Protein AF-A0A151S255-F1 (afdb_monomer_lite)

Radius of gyration: 23.54 Å; chains: 1; bounding box: 53×30×57 Å

Secondary structure (DSSP, 8-state):
--B--EEE-S-HHHHHHHHHHHHHHHHTT-BGGGGTT-EEE-HHHHHHHHHHHHHHTTHHHHHHHHHHHHHHHTSHHHHHHHHHT-

pLDDT: mean 92.11, std 4.47, range [74.5, 98.19]

Structure (mmCIF, N/CA/C/O backbone):
data_AF-A0A151S255-F1
#
_entry.id   AF-A0A151S255-F1
#
loop_
_atom_site.group_PDB
_atom_site.id
_atom_site.type_symbol
_atom_site.label_atom_id
_atom_site.label_alt_id
_atom_site.label_comp_id
_atom_site.label_asym_id
_atom_site.label_entity_id
_atom_site.label_seq_id
_atom_site.pdbx_PDB_ins_code
_atom_site.Cartn_x
_atom_site.Cartn_y
_atom_site.Cartn_z
_atom_site.occupancy
_atom_site.B_iso_or_equiv
_atom_site.auth_seq_id
_atom_site.auth_comp_id
_atom_site.auth_asym_id
_atom_site.auth_atom_id
_atom_site.pdbx_PDB_model_num
ATOM 1 N N . ARG A 1 1 ? 18.695 -17.358 -18.470 1.00 74.50 1 ARG A N 1
ATOM 2 C CA . ARG A 1 1 ? 17.361 -16.941 -17.964 1.00 74.50 1 ARG A CA 1
ATOM 3 C C . ARG A 1 1 ? 17.402 -15.424 -17.900 1.00 74.50 1 ARG A C 1
ATOM 5 O O . ARG A 1 1 ? 18.336 -14.941 -17.289 1.00 74.50 1 ARG A O 1
ATOM 12 N N . LYS A 1 2 ? 16.499 -14.697 -18.569 1.00 86.50 2 LYS A N 1
ATOM 13 C CA . LYS A 1 2 ? 16.489 -13.224 -18.545 1.00 86.50 2 LYS A CA 1
ATOM 14 C C . LYS A 1 2 ? 15.412 -12.714 -17.576 1.00 86.50 2 LYS A C 1
ATOM 16 O O . LYS A 1 2 ? 14.377 -13.362 -17.416 1.00 86.50 2 LYS A O 1
ATOM 21 N N . LEU A 1 3 ? 15.681 -11.603 -16.904 1.00 88.38 3 LEU A N 1
ATOM 22 C CA . LEU A 1 3 ? 14.799 -10.915 -15.974 1.00 88.38 3 LEU A CA 1
ATOM 23 C C . LEU A 1 3 ? 13.879 -9.965 -16.751 1.00 88.38 3 LEU A C 1
ATOM 25 O O . LEU A 1 3 ? 14.338 -9.191 -17.590 1.00 88.38 3 LEU A O 1
ATOM 29 N N . SER A 1 4 ? 12.573 -10.054 -16.488 1.00 90.75 4 SER A N 1
ATOM 30 C CA . SER A 1 4 ? 11.556 -9.242 -17.170 1.00 90.75 4 SER A CA 1
ATOM 31 C C . SER A 1 4 ? 11.184 -8.006 -16.363 1.00 90.75 4 SER A C 1
ATOM 33 O O . SER A 1 4 ? 11.341 -6.887 -16.840 1.00 90.75 4 SER A O 1
ATOM 35 N N . THR A 1 5 ? 10.699 -8.211 -15.139 1.00 91.56 5 THR A N 1
ATOM 36 C CA . THR A 1 5 ? 10.103 -7.156 -14.318 1.00 91.56 5 THR A CA 1
ATOM 37 C C . THR A 1 5 ? 10.322 -7.459 -12.843 1.00 91.56 5 THR A C 1
ATOM 39 O O . THR A 1 5 ? 10.221 -8.611 -12.421 1.00 91.56 5 THR A O 1
ATOM 42 N N . THR A 1 6 ? 10.563 -6.409 -12.070 1.00 90.00 6 THR A N 1
ATOM 43 C CA . THR A 1 6 ? 10.657 -6.408 -10.613 1.00 90.00 6 THR A CA 1
ATOM 44 C C . THR A 1 6 ? 9.594 -5.469 -10.052 1.00 90.00 6 THR A C 1
ATOM 46 O O . THR A 1 6 ? 9.350 -4.387 -10.593 1.00 90.00 6 THR A O 1
ATOM 49 N N . THR A 1 7 ? 8.960 -5.872 -8.953 1.00 91.50 7 THR A N 1
ATOM 50 C CA . THR A 1 7 ? 7.975 -5.051 -8.244 1.00 91.50 7 THR A CA 1
ATOM 51 C C . THR A 1 7 ? 8.551 -4.580 -6.919 1.00 91.50 7 THR A C 1
ATOM 53 O O . THR A 1 7 ? 8.972 -5.413 -6.121 1.00 91.50 7 THR A O 1
ATOM 56 N N . LEU A 1 8 ? 8.545 -3.268 -6.676 1.00 88.94 8 LEU A N 1
ATOM 57 C CA . LEU A 1 8 ? 8.971 -2.664 -5.406 1.00 88.94 8 LEU A CA 1
ATOM 58 C C . LEU A 1 8 ? 7.881 -1.740 -4.860 1.00 88.94 8 LEU A C 1
ATOM 60 O O . LEU A 1 8 ? 6.980 -1.321 -5.590 1.00 88.94 8 LEU A O 1
ATOM 64 N N . ASP A 1 9 ? 7.936 -1.434 -3.569 1.00 87.94 9 ASP A N 1
ATOM 65 C CA . ASP A 1 9 ? 7.067 -0.435 -2.953 1.00 87.94 9 ASP A CA 1
ATOM 66 C C . ASP A 1 9 ? 7.384 0.987 -3.452 1.00 87.94 9 ASP A C 1
ATOM 68 O O . ASP A 1 9 ? 8.376 1.231 -4.138 1.00 87.94 9 ASP A O 1
ATOM 72 N N . ASN A 1 10 ? 6.496 1.943 -3.168 1.00 82.00 10 ASN A N 1
ATOM 73 C CA . ASN A 1 10 ? 6.603 3.314 -3.677 1.00 82.00 10 ASN A CA 1
ATOM 74 C C . ASN A 1 10 ? 7.490 4.189 -2.771 1.00 82.00 10 ASN A C 1
ATOM 76 O O . ASN A 1 10 ? 7.079 5.268 -2.344 1.00 82.00 10 ASN A O 1
ATOM 80 N N . ALA A 1 11 ? 8.684 3.704 -2.438 1.00 84.94 11 ALA A N 1
ATOM 81 C CA . ALA A 1 11 ? 9.680 4.468 -1.699 1.00 84.94 11 ALA A CA 1
ATOM 82 C C . ALA A 1 11 ? 10.607 5.203 -2.676 1.00 84.94 11 ALA A C 1
ATOM 84 O O . ALA A 1 11 ? 11.079 4.622 -3.649 1.00 84.94 11 ALA A O 1
ATOM 85 N N . THR A 1 12 ? 10.921 6.468 -2.398 1.00 82.69 12 THR A N 1
ATOM 86 C CA . THR A 1 12 ? 11.816 7.283 -3.243 1.00 82.69 12 THR A CA 1
ATOM 87 C C . THR A 1 12 ? 13.222 6.691 -3.369 1.00 82.69 12 THR A C 1
ATOM 89 O O . THR A 1 12 ? 13.868 6.856 -4.399 1.00 82.69 12 THR A O 1
ATOM 92 N N . LEU A 1 13 ? 13.688 5.964 -2.348 1.00 84.31 13 LEU A N 1
ATOM 93 C CA . LEU A 1 13 ? 14.976 5.266 -2.373 1.00 84.31 13 LEU A CA 1
ATOM 94 C C . LEU A 1 13 ? 15.019 4.164 -3.448 1.00 84.31 13 LEU A C 1
ATOM 96 O O . LEU A 1 13 ? 16.050 3.967 -4.089 1.00 84.31 13 LEU A O 1
ATOM 100 N N . ASN A 1 14 ? 13.878 3.524 -3.721 1.00 86.81 14 ASN A N 1
ATOM 101 C CA . ASN A 1 14 ? 13.794 2.442 -4.698 1.00 86.81 14 ASN A CA 1
ATOM 102 C C . ASN A 1 14 ? 14.034 2.922 -6.130 1.00 86.81 14 ASN A C 1
ATOM 104 O O . ASN A 1 14 ? 14.494 2.139 -6.953 1.00 86.81 14 ASN A O 1
ATOM 108 N N . ASP A 1 15 ? 13.754 4.188 -6.450 1.00 85.94 15 ASP A N 1
ATOM 109 C CA . ASP A 1 15 ? 13.971 4.710 -7.804 1.00 85.94 15 ASP A CA 1
ATOM 110 C C . ASP A 1 15 ? 15.477 4.730 -8.158 1.00 85.94 15 ASP A C 1
ATOM 112 O O . ASP A 1 15 ? 15.871 4.434 -9.295 1.00 85.94 15 ASP A O 1
ATOM 116 N N . VAL A 1 16 ? 16.336 5.007 -7.167 1.00 88.62 16 VAL A N 1
ATOM 117 C CA . VAL A 1 16 ? 17.802 4.956 -7.309 1.00 88.62 16 VAL A CA 1
ATOM 118 C C . VAL A 1 16 ? 18.274 3.507 -7.432 1.00 88.62 16 VAL A C 1
ATOM 120 O O . VAL A 1 16 ? 19.015 3.174 -8.362 1.00 88.62 16 VAL A O 1
ATOM 123 N N . ASP A 1 17 ? 17.790 2.635 -6.549 1.00 87.69 17 ASP A N 1
ATOM 124 C CA . ASP A 1 17 ? 18.188 1.227 -6.505 1.00 87.69 17 ASP A CA 1
ATOM 125 C C . ASP A 1 17 ? 17.772 0.471 -7.776 1.00 87.69 17 ASP A C 1
ATOM 127 O O . ASP A 1 17 ? 18.573 -0.257 -8.364 1.00 87.69 17 ASP A O 1
ATOM 131 N N . VAL A 1 18 ? 16.555 0.697 -8.281 1.00 91.94 18 VAL A N 1
ATOM 132 C CA . VAL A 1 18 ? 16.064 0.123 -9.548 1.00 91.94 18 VAL A CA 1
ATOM 133 C C . VAL A 1 18 ? 16.963 0.501 -10.711 1.00 91.94 18 VAL A C 1
ATOM 135 O O . VAL A 1 18 ? 17.275 -0.347 -11.547 1.00 91.94 18 VAL A O 1
ATOM 138 N N . THR A 1 19 ? 17.378 1.765 -10.778 1.00 91.50 19 THR A N 1
ATOM 139 C CA . THR A 1 19 ? 18.241 2.255 -11.854 1.00 91.50 19 THR A CA 1
ATOM 140 C C . THR A 1 19 ? 19.610 1.580 -11.791 1.00 91.50 19 THR A C 1
ATOM 142 O O . THR A 1 19 ? 20.132 1.134 -12.815 1.00 91.50 19 THR A O 1
ATOM 145 N N . TYR A 1 20 ? 20.167 1.438 -10.586 1.00 93.12 20 TYR A N 1
ATOM 146 C CA . TYR A 1 20 ? 21.422 0.728 -10.357 1.00 93.12 20 TYR A CA 1
ATOM 147 C C . TYR A 1 20 ? 21.333 -0.748 -10.773 1.00 93.12 20 TYR A C 1
ATOM 149 O O . TYR A 1 20 ? 22.134 -1.206 -11.593 1.00 93.12 20 TYR A O 1
ATOM 157 N N . PHE A 1 21 ? 20.320 -1.478 -10.297 1.00 91.44 21 PHE A N 1
ATOM 158 C CA . PHE A 1 21 ? 20.123 -2.884 -10.653 1.00 91.44 21 PHE A CA 1
ATOM 159 C C . PHE A 1 21 ? 19.866 -3.071 -12.147 1.00 91.44 21 PHE A C 1
ATOM 161 O O . PHE A 1 21 ? 20.463 -3.955 -12.760 1.00 91.44 21 PHE A O 1
ATOM 168 N N . LYS A 1 22 ? 19.045 -2.213 -12.766 1.00 93.56 22 LYS A N 1
ATOM 169 C CA . LYS A 1 22 ? 18.797 -2.247 -14.213 1.00 93.56 22 LYS A CA 1
ATOM 170 C C . LYS A 1 22 ? 20.105 -2.136 -14.997 1.00 93.56 22 LYS A C 1
ATOM 172 O O . LYS A 1 22 ? 20.300 -2.885 -15.947 1.00 93.56 22 LYS A O 1
ATOM 177 N N . ASN A 1 23 ? 21.020 -1.258 -14.588 1.00 93.69 23 ASN A N 1
ATOM 178 C CA . ASN A 1 23 ? 22.311 -1.100 -15.259 1.00 93.69 23 ASN A CA 1
ATOM 179 C C . ASN A 1 23 ? 23.218 -2.331 -15.104 1.00 93.69 23 ASN A C 1
ATOM 181 O O . ASN A 1 23 ? 23.878 -2.708 -16.071 1.00 93.69 23 ASN A O 1
ATOM 185 N N . ILE A 1 24 ? 23.213 -2.985 -13.936 1.00 93.88 24 ILE A N 1
ATOM 186 C CA . ILE A 1 24 ? 23.942 -4.246 -13.718 1.00 93.88 24 ILE A CA 1
ATOM 187 C C . ILE A 1 24 ? 23.391 -5.349 -14.620 1.00 93.88 24 ILE A C 1
ATOM 189 O O . ILE A 1 24 ? 24.133 -5.970 -15.369 1.00 93.88 24 ILE A O 1
ATOM 193 N N . PHE A 1 25 ? 22.081 -5.591 -14.599 1.00 93.31 25 PHE A N 1
ATOM 194 C CA . PHE A 1 25 ? 21.505 -6.666 -15.409 1.00 93.31 25 PHE A CA 1
ATOM 195 C C . PHE A 1 25 ? 21.599 -6.377 -16.910 1.00 93.31 25 PHE A C 1
ATOM 197 O O . PHE A 1 25 ? 21.705 -7.306 -17.710 1.00 93.31 25 PHE A O 1
ATOM 204 N N . LYS A 1 26 ? 21.606 -5.097 -17.303 1.00 92.81 26 LYS A N 1
ATOM 205 C CA . LYS A 1 26 ? 21.838 -4.693 -18.689 1.00 92.81 26 LYS A CA 1
ATOM 206 C C . LYS A 1 26 ? 23.270 -4.985 -19.136 1.00 92.81 26 LYS A C 1
ATOM 208 O O . LYS A 1 26 ? 23.452 -5.473 -20.245 1.00 92.81 26 LYS A O 1
ATOM 213 N N . SER A 1 27 ? 24.278 -4.725 -18.297 1.00 93.62 27 SER A N 1
ATOM 214 C CA . SER A 1 27 ? 25.676 -5.032 -18.639 1.00 93.62 27 SER A CA 1
ATOM 215 C C . SER A 1 27 ? 25.954 -6.536 -18.723 1.00 93.62 27 SER A C 1
ATOM 217 O O . SER A 1 27 ? 26.872 -6.944 -19.430 1.00 93.62 27 SER A O 1
ATOM 219 N N . LEU A 1 28 ? 25.134 -7.351 -18.056 1.00 93.88 28 LEU A N 1
ATOM 220 C CA . LEU A 1 28 ? 25.185 -8.813 -18.101 1.00 93.88 28 LEU A CA 1
ATOM 221 C C . LEU A 1 28 ? 24.371 -9.438 -19.257 1.00 93.88 28 LEU A C 1
ATOM 223 O O . LEU A 1 28 ? 24.362 -10.657 -19.390 1.00 93.88 28 LEU A O 1
ATOM 227 N N . ASP A 1 29 ? 23.681 -8.640 -20.087 1.00 93.06 29 ASP A N 1
ATOM 228 C CA . ASP A 1 29 ? 22.696 -9.104 -21.091 1.00 93.06 29 ASP A CA 1
ATOM 229 C C . ASP A 1 29 ? 21.583 -10.007 -20.503 1.00 93.06 29 ASP A C 1
ATOM 231 O O . ASP A 1 29 ? 21.017 -10.898 -21.146 1.00 93.06 29 ASP A O 1
ATOM 235 N N . GLU A 1 30 ? 21.218 -9.767 -19.246 1.00 94.69 30 GLU A N 1
ATOM 236 C CA . GLU A 1 30 ? 20.230 -10.573 -18.530 1.00 94.69 30 GLU A CA 1
ATOM 237 C C . GLU A 1 30 ? 18.823 -9.968 -18.562 1.00 94.69 30 GLU A C 1
ATOM 239 O O . GLU A 1 30 ? 17.937 -10.488 -17.894 1.00 94.69 30 GLU A O 1
ATOM 244 N N . LEU A 1 31 ? 18.561 -8.912 -19.338 1.00 93.25 31 LEU A N 1
ATOM 245 C CA . LEU A 1 31 ? 17.251 -8.252 -19.386 1.00 93.25 31 LEU A CA 1
ATOM 246 C C . LEU A 1 31 ? 16.419 -8.645 -20.607 1.00 93.25 31 LEU A C 1
ATOM 248 O O . LEU A 1 31 ? 16.908 -8.732 -21.731 1.00 93.25 31 LEU A O 1
ATOM 252 N N . VAL A 1 32 ? 15.122 -8.845 -20.389 1.00 93.50 32 VAL A N 1
ATOM 253 C CA . VAL A 1 32 ? 14.133 -8.950 -21.468 1.00 93.50 32 VAL A CA 1
ATOM 254 C C . VAL A 1 32 ? 13.861 -7.548 -22.021 1.00 93.50 32 VAL A C 1
ATOM 256 O O . VAL A 1 32 ? 13.676 -6.615 -21.239 1.00 93.50 32 VAL A O 1
ATOM 259 N N . LEU A 1 33 ? 13.832 -7.398 -23.353 1.00 92.75 33 LEU A N 1
ATOM 260 C CA . LEU A 1 33 ? 13.562 -6.120 -24.040 1.00 92.75 33 LEU A CA 1
ATOM 261 C C . LEU A 1 33 ? 14.434 -4.958 -23.520 1.00 92.75 33 LEU A C 1
ATOM 263 O O . LEU A 1 33 ? 13.938 -3.863 -23.267 1.00 92.75 33 LEU A O 1
ATOM 267 N N . ASP A 1 34 ? 15.716 -5.220 -23.243 1.00 89.56 34 ASP A N 1
ATOM 268 C CA . ASP A 1 34 ? 16.665 -4.245 -22.677 1.00 89.56 34 ASP A CA 1
ATOM 269 C C . ASP A 1 34 ? 16.183 -3.539 -21.389 1.00 89.56 34 ASP A C 1
ATOM 271 O O . ASP A 1 34 ? 16.653 -2.455 -21.020 1.00 89.56 34 ASP A O 1
ATOM 275 N N . GLY A 1 35 ? 15.247 -4.170 -20.671 1.00 90.75 35 GLY A N 1
ATOM 276 C CA . GLY A 1 35 ? 14.675 -3.670 -19.428 1.00 90.75 35 GLY A CA 1
ATOM 277 C C . GLY A 1 35 ? 13.639 -2.562 -19.603 1.00 90.75 35 GLY A C 1
ATOM 278 O O . GLY A 1 35 ? 13.459 -1.775 -18.670 1.00 90.75 35 GLY A O 1
ATOM 279 N N . GLU A 1 36 ? 12.975 -2.460 -20.758 1.00 92.06 36 GLU A N 1
ATOM 280 C CA . GLU A 1 36 ? 11.889 -1.494 -21.005 1.00 92.06 36 GLU A CA 1
ATOM 281 C C . GLU A 1 36 ? 10.842 -1.508 -19.875 1.00 92.06 36 GLU A C 1
ATOM 283 O O . GLU A 1 36 ? 10.506 -0.459 -19.329 1.00 92.06 36 GLU A O 1
ATOM 288 N N . PHE A 1 37 ? 10.449 -2.704 -19.422 1.00 90.00 37 PHE A N 1
ATOM 289 C CA . PHE A 1 37 ? 9.458 -2.922 -18.357 1.00 90.00 37 PHE A CA 1
ATOM 290 C C . PHE A 1 37 ? 10.064 -3.500 -17.068 1.00 90.00 37 PHE A C 1
ATOM 292 O O . PHE A 1 37 ? 9.429 -4.282 -16.360 1.00 90.00 37 PHE A O 1
ATOM 299 N N . PHE A 1 38 ? 11.311 -3.133 -16.756 1.00 92.62 38 PHE A N 1
ATOM 300 C CA . PHE A 1 38 ? 12.060 -3.700 -15.629 1.00 92.62 38 PHE A CA 1
ATOM 301 C C . PHE A 1 38 ? 11.446 -3.412 -14.249 1.00 92.62 38 PHE A C 1
ATOM 303 O O . PHE A 1 38 ? 11.669 -4.180 -13.317 1.00 92.62 38 PHE A O 1
ATOM 310 N N . TYR A 1 39 ? 10.672 -2.336 -14.100 1.00 91.12 39 TYR A N 1
ATOM 311 C CA . TYR A 1 39 ? 10.161 -1.881 -12.807 1.00 91.12 39 TYR A CA 1
ATOM 312 C C . TYR A 1 39 ? 8.678 -1.535 -12.860 1.00 91.12 39 TYR A C 1
ATOM 314 O O . TYR A 1 39 ? 8.227 -0.794 -13.732 1.00 91.12 39 TYR A O 1
ATOM 322 N N . VAL A 1 40 ? 7.938 -2.052 -11.881 1.00 90.38 40 VAL A N 1
ATOM 323 C CA . VAL A 1 40 ? 6.538 -1.718 -11.618 1.00 90.38 40 VAL A CA 1
ATOM 324 C C . VAL A 1 40 ? 6.378 -1.411 -10.128 1.00 90.38 40 VAL A C 1
ATOM 326 O O . VAL A 1 40 ? 6.933 -2.104 -9.275 1.00 90.38 40 VAL A O 1
ATOM 329 N N . ARG A 1 41 ? 5.597 -0.382 -9.795 1.00 88.62 41 ARG A N 1
ATOM 330 C CA . ARG A 1 41 ? 5.262 -0.056 -8.401 1.00 88.62 41 ARG A CA 1
ATOM 331 C C . ARG A 1 41 ? 4.252 -1.050 -7.834 1.00 88.62 41 ARG A C 1
ATOM 333 O O . ARG A 1 41 ? 3.321 -1.468 -8.518 1.00 88.62 41 ARG A O 1
ATOM 340 N N . CYS A 1 42 ? 4.396 -1.390 -6.559 1.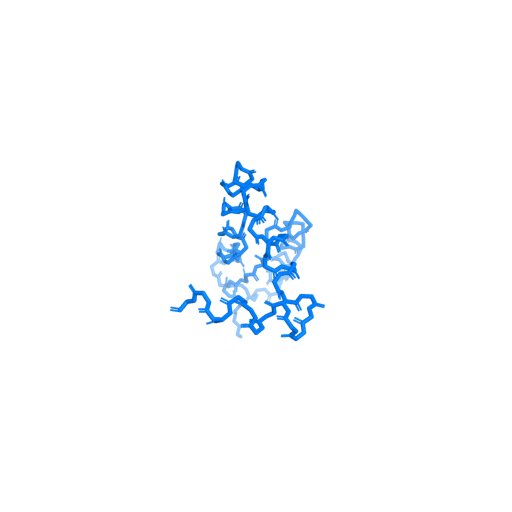00 90.06 42 CYS A N 1
ATOM 341 C CA . CYS A 1 42 ? 3.490 -2.288 -5.857 1.00 90.06 42 CYS A CA 1
ATOM 342 C C . CYS A 1 42 ? 2.079 -1.687 -5.756 1.00 90.06 42 CYS A C 1
ATOM 344 O O . CYS A 1 42 ? 1.866 -0.688 -5.064 1.00 90.06 42 CYS A O 1
ATOM 346 N N . CYS A 1 43 ? 1.098 -2.336 -6.391 1.00 89.19 43 CYS A N 1
ATOM 347 C CA . CYS A 1 43 ? -0.299 -1.898 -6.375 1.00 89.19 43 CYS A CA 1
ATOM 348 C C . CYS A 1 43 ? -0.867 -1.805 -4.955 1.00 89.19 43 CYS A C 1
ATOM 350 O O . CYS A 1 43 ? -1.575 -0.852 -4.653 1.00 89.19 43 CYS A O 1
ATOM 352 N N . ALA A 1 44 ? -0.527 -2.748 -4.068 1.00 87.50 44 ALA A N 1
ATOM 353 C CA . ALA A 1 44 ? -1.000 -2.729 -2.683 1.00 87.50 44 ALA A CA 1
ATOM 354 C C . ALA A 1 44 ? -0.551 -1.460 -1.942 1.00 87.50 44 ALA A C 1
ATOM 356 O O . ALA A 1 44 ? -1.330 -0.863 -1.206 1.00 87.50 44 ALA A O 1
ATOM 357 N N . HIS A 1 45 ? 0.682 -1.008 -2.182 1.00 85.44 45 HIS A N 1
ATOM 358 C CA . HIS A 1 45 ? 1.191 0.217 -1.577 1.00 85.44 45 HIS A CA 1
ATOM 359 C C . HIS A 1 45 ? 0.554 1.468 -2.198 1.00 85.44 45 HIS A C 1
ATOM 361 O O . HIS A 1 45 ? 0.170 2.376 -1.469 1.00 85.44 45 HIS A O 1
ATOM 367 N N . VAL A 1 46 ? 0.396 1.514 -3.526 1.00 88.00 46 VAL A N 1
ATOM 368 C CA . VAL A 1 46 ? -0.292 2.628 -4.210 1.00 88.00 46 VAL A CA 1
ATOM 369 C C . VAL A 1 46 ? -1.733 2.770 -3.712 1.00 88.00 46 VAL A C 1
ATOM 371 O O . VAL A 1 46 ? -2.166 3.878 -3.403 1.00 88.00 46 VAL A O 1
ATOM 374 N N . LEU A 1 47 ? -2.447 1.651 -3.560 1.00 90.19 47 LEU A N 1
ATOM 375 C CA . LEU A 1 47 ? -3.785 1.628 -2.971 1.00 90.19 47 LEU A CA 1
ATOM 376 C C . LEU A 1 47 ? -3.765 2.107 -1.521 1.00 90.19 47 LEU A C 1
ATOM 378 O O . LEU A 1 47 ? -4.602 2.916 -1.143 1.00 90.19 47 LEU A O 1
ATOM 382 N N . ASN A 1 48 ? -2.794 1.659 -0.721 1.00 89.12 48 ASN A N 1
ATOM 383 C CA . ASN A 1 48 ? -2.649 2.117 0.655 1.00 89.12 48 ASN A CA 1
ATOM 384 C C . ASN A 1 48 ? -2.429 3.636 0.733 1.00 89.12 48 ASN A C 1
ATOM 386 O O . ASN A 1 48 ? -3.012 4.272 1.601 1.00 89.12 48 ASN A O 1
ATOM 390 N N . LEU A 1 49 ? -1.632 4.230 -0.160 1.00 88.56 49 LEU A N 1
ATOM 391 C CA . LEU A 1 49 ? -1.451 5.683 -0.199 1.00 88.56 49 LEU A CA 1
ATOM 392 C C . LEU A 1 49 ? -2.768 6.402 -0.509 1.00 88.56 49 LEU A C 1
ATOM 394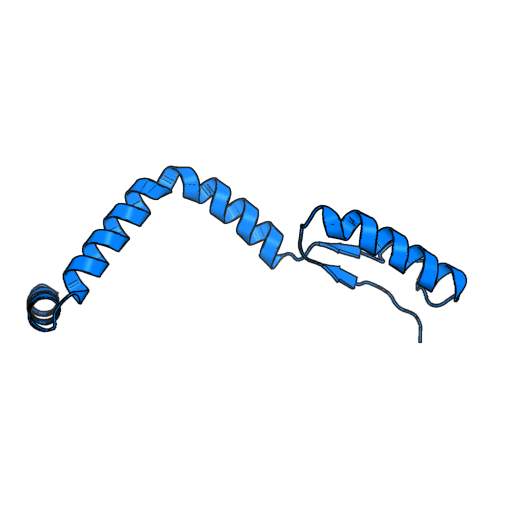 O O . LEU A 1 49 ? -3.167 7.256 0.273 1.00 88.56 49 LEU A O 1
ATOM 398 N N . GLY A 1 50 ? -3.467 6.019 -1.583 1.00 89.81 50 GLY A N 1
ATOM 399 C CA . GLY A 1 50 ? -4.741 6.649 -1.953 1.00 89.81 50 GLY A CA 1
ATOM 400 C C . GLY A 1 50 ? -5.797 6.524 -0.854 1.00 89.81 50 GLY A C 1
ATOM 401 O O . GLY A 1 50 ? -6.338 7.521 -0.395 1.00 89.81 50 GLY A O 1
ATOM 402 N N . VAL A 1 51 ? -6.003 5.305 -0.346 1.00 91.25 51 VAL A N 1
ATOM 403 C CA . VAL A 1 51 ? -6.972 5.047 0.727 1.00 91.25 51 VAL A CA 1
ATOM 404 C C . VAL A 1 51 ? -6.625 5.827 1.992 1.00 91.25 51 VAL A C 1
ATOM 406 O O . VAL A 1 51 ? -7.518 6.392 2.609 1.00 91.25 51 VAL A O 1
ATOM 409 N N . ASN A 1 52 ? -5.354 5.885 2.407 1.00 90.94 52 ASN A N 1
ATOM 410 C CA . ASN A 1 52 ? -5.006 6.643 3.609 1.00 90.94 52 ASN A CA 1
ATOM 411 C C . ASN A 1 52 ? -5.182 8.150 3.421 1.00 90.94 52 ASN A C 1
ATOM 413 O O . ASN A 1 52 ? -5.598 8.794 4.377 1.00 90.94 52 ASN A O 1
ATOM 417 N N . GLU A 1 53 ? -4.886 8.714 2.245 1.00 92.19 53 GLU A N 1
ATOM 418 C CA . GLU A 1 53 ? -5.166 10.129 1.966 1.00 92.19 53 GLU A CA 1
ATOM 419 C C . GLU A 1 53 ? -6.665 10.425 2.080 1.00 92.19 53 GLU A C 1
ATOM 421 O O . GLU A 1 53 ? -7.042 11.324 2.828 1.00 92.19 53 GLU A O 1
ATOM 426 N N . ASP A 1 54 ? -7.516 9.614 1.448 1.00 90.56 54 ASP A N 1
ATOM 427 C CA . ASP A 1 54 ? -8.972 9.794 1.504 1.00 90.56 54 ASP A CA 1
ATOM 428 C C . ASP A 1 54 ? -9.517 9.610 2.935 1.00 90.56 54 ASP A C 1
ATOM 430 O O . ASP A 1 54 ? -10.411 10.326 3.387 1.00 90.56 54 ASP A O 1
ATOM 434 N N . LEU A 1 55 ? -8.953 8.670 3.701 1.00 93.56 55 LEU A N 1
ATOM 435 C CA . LEU A 1 55 ? -9.354 8.427 5.088 1.00 93.56 55 LEU A CA 1
ATOM 436 C C . LEU A 1 55 ? -8.853 9.493 6.074 1.00 93.56 55 LEU A C 1
ATOM 438 O O . LEU A 1 55 ? -9.341 9.514 7.208 1.00 93.56 55 LEU A O 1
ATOM 442 N N . LYS A 1 56 ? -7.931 10.394 5.695 1.00 93.94 56 LYS A N 1
ATOM 443 C CA . LYS A 1 56 ? -7.476 11.478 6.591 1.00 93.94 56 LYS A CA 1
ATOM 444 C C . LYS A 1 56 ? -8.624 12.381 7.016 1.00 93.94 56 LYS A C 1
ATOM 446 O O . LYS A 1 56 ? -8.675 12.766 8.182 1.00 93.94 56 LYS A O 1
ATOM 451 N N . GLU A 1 57 ? -9.557 12.671 6.114 1.00 92.69 57 GLU A N 1
ATOM 452 C CA . GLU A 1 57 ? -10.740 13.489 6.415 1.00 92.69 57 GLU A CA 1
ATOM 453 C C . GLU A 1 57 ? -11.661 12.819 7.448 1.00 92.69 57 GLU A C 1
ATOM 455 O O . GLU A 1 57 ? -12.369 13.487 8.198 1.00 92.69 57 GLU A O 1
ATOM 460 N N . LEU A 1 58 ? -11.615 11.487 7.533 1.00 94.75 58 LEU A N 1
ATOM 461 C CA . LEU A 1 58 ? -12.417 10.677 8.448 1.00 94.75 58 LEU A CA 1
ATOM 462 C C . LEU A 1 58 ? -11.655 10.266 9.715 1.00 94.75 58 LEU A C 1
ATOM 464 O O . LEU A 1 58 ? -12.194 9.526 10.542 1.00 94.75 58 LEU A O 1
ATOM 468 N N . ASN A 1 59 ? -10.416 10.725 9.897 1.00 94.31 59 ASN A N 1
ATOM 469 C CA . ASN A 1 59 ? -9.532 10.219 10.944 1.00 94.31 59 ASN A CA 1
ATOM 470 C C . ASN A 1 59 ? -10.085 10.455 12.361 1.00 94.31 59 ASN A C 1
ATOM 472 O O . ASN A 1 59 ? -9.983 9.576 13.221 1.00 94.31 59 ASN A O 1
ATOM 476 N N . ASP A 1 60 ? -10.744 11.590 12.599 1.00 95.25 60 ASP A N 1
ATOM 477 C CA . ASP A 1 60 ? -11.375 11.895 13.890 1.00 95.25 60 ASP A CA 1
ATOM 478 C C . ASP A 1 60 ? -12.556 10.961 14.185 1.00 95.25 60 ASP A C 1
ATOM 480 O O . ASP A 1 60 ? -12.723 10.471 15.308 1.00 95.25 60 ASP A O 1
ATOM 484 N N . PHE A 1 61 ? -13.353 10.649 13.162 1.00 95.81 61 PHE A N 1
ATOM 485 C CA . PHE A 1 61 ? -14.471 9.717 13.273 1.00 95.81 61 PHE A CA 1
ATOM 486 C C . PHE A 1 61 ? -13.980 8.286 13.528 1.00 95.81 61 PHE A C 1
ATOM 488 O O . PHE A 1 61 ? -14.444 7.619 14.457 1.00 95.81 61 PHE A O 1
ATOM 495 N N . ILE A 1 62 ? -12.975 7.839 12.769 1.00 94.69 62 ILE A N 1
ATOM 496 C CA . ILE A 1 62 ? -12.319 6.537 12.953 1.00 94.69 62 ILE A CA 1
ATOM 497 C C . ILE A 1 62 ? -11.727 6.439 14.363 1.00 94.69 62 ILE A C 1
ATOM 499 O O . ILE A 1 62 ? -11.942 5.445 15.063 1.00 94.69 62 ILE A O 1
ATOM 503 N N . SER A 1 63 ? -11.036 7.485 14.818 1.00 96.19 63 SER A N 1
ATOM 504 C CA . SER A 1 63 ? -10.464 7.561 16.165 1.00 96.19 63 SER A CA 1
ATOM 505 C C . SER A 1 63 ? -11.539 7.480 17.246 1.00 96.19 63 SER A C 1
ATOM 507 O O . SER A 1 63 ? -11.364 6.774 18.241 1.00 96.19 63 SER A O 1
ATOM 509 N N . SER A 1 64 ? -12.683 8.131 17.035 1.00 97.50 64 SER A N 1
ATOM 510 C CA . SER A 1 64 ? -13.820 8.101 17.958 1.00 97.50 64 SER A CA 1
ATOM 511 C C . SER A 1 64 ? -14.414 6.696 18.085 1.00 97.50 64 SER A C 1
ATOM 513 O O . SER A 1 64 ? -14.571 6.197 19.203 1.00 97.50 64 SER A O 1
ATOM 515 N N . ILE A 1 65 ? -14.653 6.008 16.962 1.00 97.12 65 ILE A N 1
ATOM 516 C CA . ILE A 1 65 ? -15.107 4.607 16.958 1.00 97.12 65 ILE A CA 1
ATOM 517 C C . ILE A 1 65 ? -14.085 3.711 17.655 1.00 97.12 65 ILE A C 1
ATOM 519 O O . ILE A 1 65 ? -14.440 2.886 18.498 1.00 97.12 65 ILE A O 1
ATOM 523 N N . HIS A 1 66 ? -12.802 3.876 17.335 1.00 96.88 66 HIS A N 1
ATOM 524 C CA . HIS A 1 66 ? -11.751 3.057 17.918 1.00 96.88 66 HIS A CA 1
ATOM 525 C C . HIS A 1 66 ? -11.664 3.261 19.438 1.00 96.88 66 HIS A C 1
ATOM 527 O O . HIS A 1 66 ? -11.538 2.288 20.181 1.00 96.88 66 HIS A O 1
ATOM 533 N N . ASN A 1 67 ? -11.805 4.494 19.926 1.00 98.06 67 ASN A N 1
ATOM 534 C CA . ASN A 1 67 ? -11.841 4.791 21.357 1.00 98.06 67 ASN A CA 1
ATOM 535 C C . ASN A 1 67 ? -13.069 4.182 22.045 1.00 98.06 67 ASN A C 1
ATOM 537 O O . ASN A 1 67 ? -12.929 3.592 23.119 1.00 98.06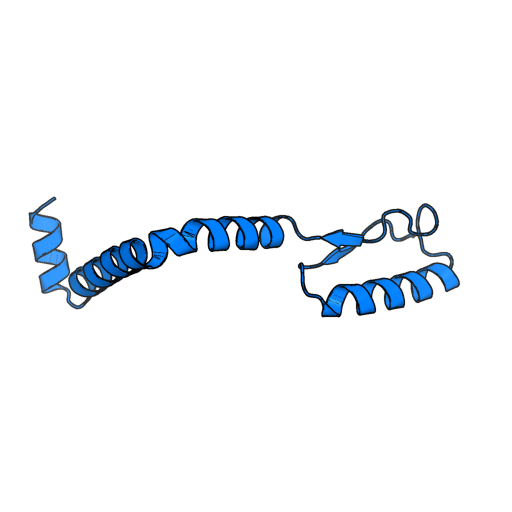 67 ASN A O 1
ATOM 541 N N . ALA A 1 68 ? -14.245 4.235 21.414 1.00 97.44 68 ALA A N 1
ATOM 542 C CA . ALA A 1 68 ? -15.443 3.569 21.921 1.00 97.44 68 ALA A CA 1
ATOM 543 C C . ALA A 1 68 ? -15.245 2.045 22.008 1.00 97.44 68 ALA A C 1
ATOM 545 O O . ALA A 1 68 ? -15.502 1.437 23.047 1.00 97.44 68 ALA A O 1
ATOM 546 N N . MET A 1 69 ? -14.691 1.422 20.965 1.00 97.06 69 MET A N 1
ATOM 547 C CA . MET A 1 69 ? -14.390 -0.012 20.959 1.00 97.06 69 MET A CA 1
ATOM 548 C C . MET A 1 69 ? -13.330 -0.394 21.996 1.00 97.06 69 MET A C 1
ATOM 550 O O . MET A 1 69 ? -13.472 -1.415 22.671 1.00 97.06 69 MET A O 1
ATOM 554 N N . LYS A 1 70 ? -12.286 0.427 22.172 1.00 98.00 70 LYS A N 1
ATOM 555 C CA . LYS A 1 70 ? -11.298 0.254 23.247 1.00 98.00 70 LYS A CA 1
ATOM 556 C C . LYS A 1 70 ? -11.968 0.304 24.616 1.00 98.00 70 LYS A C 1
ATOM 558 O O . LYS A 1 70 ? -11.687 -0.555 25.443 1.00 98.00 70 LYS A O 1
ATOM 563 N N . PHE A 1 71 ? -12.876 1.254 24.842 1.00 97.69 71 PHE A N 1
ATOM 564 C CA . PHE A 1 71 ? -13.635 1.358 26.087 1.00 97.69 71 PHE A CA 1
ATOM 565 C C . PHE A 1 71 ? -14.508 0.122 26.334 1.00 97.69 71 PHE A C 1
ATOM 567 O O . PHE A 1 71 ? -14.461 -0.448 27.424 1.00 97.69 71 PHE A O 1
ATOM 574 N N . VAL A 1 72 ? -15.259 -0.329 25.324 1.00 98.00 72 VAL A N 1
ATOM 575 C CA . VAL A 1 72 ? -16.106 -1.532 25.408 1.00 98.00 72 VAL A CA 1
ATOM 576 C C . VAL A 1 72 ? -15.273 -2.761 25.768 1.00 98.00 72 VAL A C 1
ATOM 578 O O . VAL A 1 72 ? -15.665 -3.557 26.619 1.00 98.00 72 VAL A O 1
ATOM 581 N N . ARG A 1 73 ? -14.097 -2.909 25.154 1.00 97.12 73 ARG A N 1
ATOM 582 C CA . ARG A 1 73 ? -13.222 -4.075 25.335 1.00 97.12 73 ARG A CA 1
ATOM 583 C C . ARG A 1 73 ? -12.279 -3.962 26.534 1.00 97.12 73 ARG A C 1
ATOM 585 O O . ARG A 1 73 ? -11.552 -4.914 26.800 1.00 97.12 73 ARG A O 1
ATOM 592 N N . SER A 1 74 ? -12.277 -2.847 27.266 1.00 97.94 74 SER A N 1
ATOM 593 C CA . SER A 1 74 ? -11.297 -2.612 28.334 1.00 97.94 74 SER A CA 1
ATOM 594 C C . SER A 1 74 ? -11.521 -3.470 29.585 1.00 97.94 74 SER A C 1
ATOM 596 O O . SER A 1 74 ? -10.650 -3.509 30.448 1.00 97.94 74 SER A O 1
ATOM 598 N N . SER A 1 75 ? -12.686 -4.109 29.740 1.00 98.19 75 SER A N 1
ATOM 599 C CA . SER A 1 75 ? -12.917 -5.101 30.794 1.00 98.19 75 SER A CA 1
ATOM 600 C C . SER A 1 75 ? -13.977 -6.134 30.394 1.00 98.19 75 SER A C 1
ATOM 602 O O . SER A 1 75 ? -14.871 -5.819 29.600 1.00 98.19 75 SER A O 1
ATOM 604 N N . PRO A 1 76 ? -13.940 -7.350 30.976 1.00 97.56 76 PRO A N 1
ATOM 605 C CA . PRO A 1 76 ? -14.962 -8.368 30.737 1.00 97.56 76 PRO A CA 1
ATOM 606 C C . PRO A 1 76 ? -16.379 -7.881 31.058 1.00 97.56 76 PRO A C 1
ATOM 608 O O . PRO A 1 76 ? -17.310 -8.189 30.323 1.00 97.56 76 PRO A O 1
ATOM 611 N N . GLN A 1 77 ? -16.544 -7.074 32.112 1.00 98.06 77 GLN A N 1
ATOM 612 C CA . GLN A 1 77 ? -17.845 -6.544 32.527 1.00 98.06 77 GLN A CA 1
ATOM 613 C C . GLN A 1 77 ? -18.406 -5.531 31.526 1.00 98.06 77 GLN A C 1
ATOM 615 O O . GLN A 1 77 ? -19.600 -5.560 31.241 1.00 98.06 77 GLN A O 1
ATOM 620 N N . 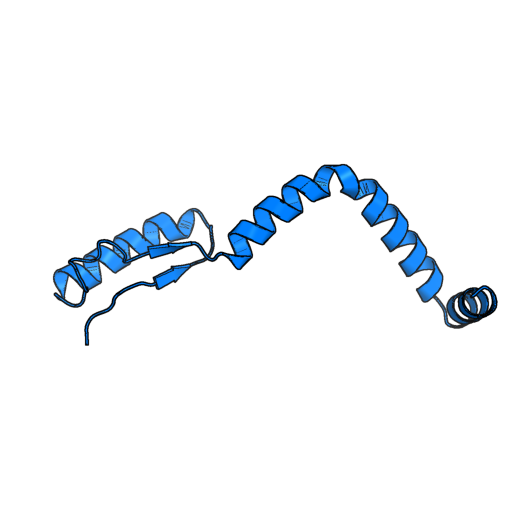ARG A 1 78 ? -17.568 -4.636 30.979 1.00 97.25 78 ARG A N 1
ATOM 621 C CA . ARG A 1 78 ? -18.002 -3.676 29.947 1.00 97.25 78 ARG A CA 1
ATOM 622 C C . ARG A 1 78 ? -18.390 -4.393 28.662 1.00 97.25 78 ARG A C 1
ATOM 624 O O . ARG A 1 78 ? -19.423 -4.073 28.083 1.00 97.25 78 ARG A O 1
ATOM 631 N N . LEU A 1 79 ? -17.611 -5.398 28.268 1.00 97.62 79 LEU A N 1
ATOM 632 C CA . LEU A 1 79 ? -17.916 -6.215 27.101 1.00 97.62 79 LEU A CA 1
ATOM 633 C C . LEU A 1 79 ? -19.212 -7.016 27.290 1.00 97.62 79 LEU A C 1
ATOM 635 O O . LEU A 1 79 ? -20.008 -7.089 26.361 1.00 97.62 79 LEU A O 1
ATOM 639 N N . 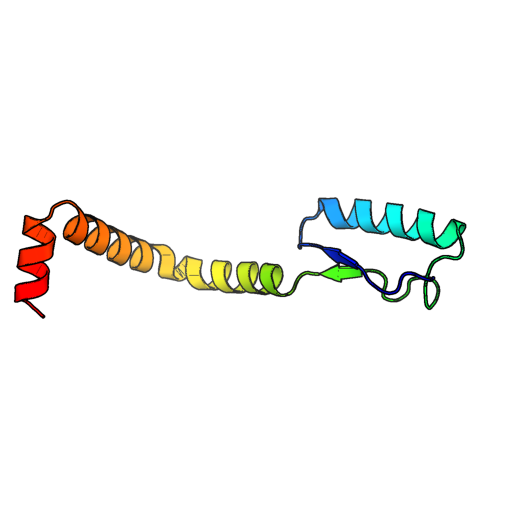ALA A 1 80 ? -19.432 -7.599 28.473 1.00 97.44 80 ALA A N 1
ATOM 640 C CA . ALA A 1 80 ? -20.667 -8.312 28.799 1.00 97.44 80 ALA A CA 1
ATOM 641 C C . ALA A 1 80 ? -21.883 -7.379 28.729 1.00 97.44 80 ALA A C 1
ATOM 643 O O . ALA A 1 80 ? -22.813 -7.664 27.985 1.00 97.44 80 ALA A O 1
ATOM 644 N N . LYS A 1 81 ? -21.815 -6.210 29.382 1.00 97.06 81 LYS A N 1
ATOM 645 C CA . LYS A 1 81 ? -22.873 -5.191 29.308 1.00 97.06 81 LYS A CA 1
ATOM 646 C C . LYS A 1 81 ? -23.158 -4.727 27.883 1.00 97.06 81 LYS A C 1
ATOM 648 O O . LYS A 1 81 ? -24.306 -4.537 27.521 1.00 97.06 81 LYS A O 1
ATOM 653 N N . PHE A 1 82 ? -22.126 -4.533 27.066 1.00 96.31 82 PHE A N 1
ATOM 654 C CA . PHE A 1 82 ? -22.320 -4.145 25.670 1.00 96.31 82 PHE A CA 1
ATOM 655 C C . PHE A 1 82 ? -23.044 -5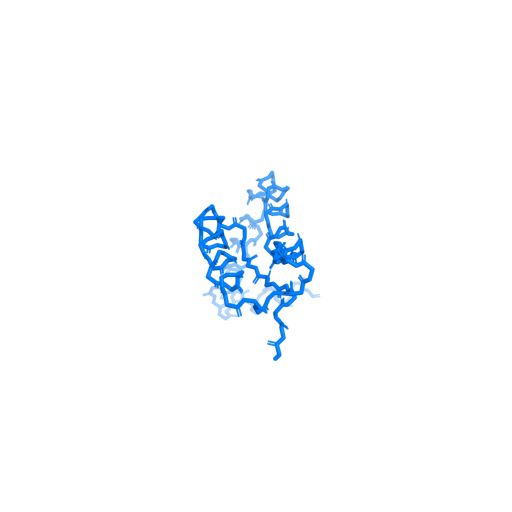.234 24.866 1.00 96.31 82 PHE A C 1
ATOM 657 O O . PHE A 1 82 ? -23.910 -4.913 24.062 1.00 96.31 82 PHE A O 1
ATOM 664 N N . LYS A 1 83 ? -22.728 -6.513 25.110 1.00 96.12 83 LYS A N 1
ATOM 665 C CA . LYS A 1 83 ? -23.404 -7.651 24.469 1.00 96.12 83 LYS A CA 1
ATOM 666 C C . LYS A 1 83 ? -24.859 -7.822 24.900 1.00 96.12 83 LYS A C 1
ATOM 668 O O . LYS A 1 83 ? -25.616 -8.394 24.140 1.00 96.12 83 LYS A O 1
ATOM 673 N N . GLU A 1 84 ? -25.242 -7.361 26.088 1.00 96.88 84 GLU A N 1
ATOM 674 C CA . GLU A 1 84 ? -26.646 -7.365 26.531 1.00 96.88 84 GLU A CA 1
ATOM 675 C C . GLU A 1 84 ? -27.504 -6.335 25.775 1.00 96.88 84 GLU A C 1
ATOM 677 O O . GLU A 1 84 ? -28.724 -6.464 25.737 1.00 96.88 84 GLU A O 1
ATOM 682 N N . CYS A 1 85 ? -26.880 -5.312 25.181 1.00 90.50 85 CYS A N 1
ATOM 683 C CA . CYS A 1 85 ? -27.559 -4.254 24.430 1.00 90.50 85 CYS A CA 1
ATOM 684 C C . CYS A 1 85 ? -27.712 -4.548 22.923 1.00 90.50 85 CYS A C 1
ATOM 686 O O . CYS A 1 85 ? -28.246 -3.695 22.211 1.00 90.50 85 CYS A O 1
ATOM 688 N N . ILE A 1 86 ? -27.201 -5.685 22.434 1.00 83.25 86 ILE A N 1
ATOM 689 C CA . ILE A 1 86 ? -27.270 -6.140 21.031 1.00 83.25 86 ILE A CA 1
ATOM 690 C C . ILE A 1 86 ? -28.142 -7.390 20.977 1.00 83.25 86 ILE A C 1
ATOM 692 O O . ILE A 1 86 ? -28.992 -7.463 20.065 1.00 83.25 86 ILE A O 1
#

InterPro domains:
  IPR012337 Ribonuclease H-like superfamily [SSF53098] (2-85)
  IPR052035 Zinc finger BED domain-containing [PTHR46481] (2-85)

Organism: Cajanus cajan (NCBI:txid3821)

Sequence (86 aa):
RKLSTTTLDNATLNDVDVTYFKNIFKSLDELVLDGEFFYVRCCAHVLNLGVNEDLKELNDFISSIHNAMKFVRSSPQRLAKFKECI

Foldseek 3Di:
DAQEEDEDAPDPVVVVVLVVVLVVSLVVVRHDPSCPHHYDYDPVRVVVVVVVVVCVVVVVVVVVVVVVVCVCPVDPVSVVVVVVVD